Protein AF-A0A6L3F1D9-F1 (afdb_monomer)

Radius of gyration: 17.17 Å; Cα contacts (8 Å, |Δi|>4): 74; chains: 1; bounding box: 43×45×40 Å

Structure (mmCIF, N/CA/C/O backbone):
data_AF-A0A6L3F1D9-F1
#
_entry.id   AF-A0A6L3F1D9-F1
#
loop_
_atom_site.group_PDB
_atom_site.id
_atom_site.type_symbol
_atom_site.label_atom_id
_atom_site.label_alt_id
_atom_site.label_comp_id
_atom_site.label_asym_id
_atom_site.label_entity_id
_atom_site.label_seq_id
_atom_site.pdbx_PDB_ins_code
_atom_site.Cartn_x
_atom_site.Cartn_y
_atom_site.Cartn_z
_atom_site.occupancy
_atom_site.B_iso_or_equiv
_atom_site.auth_seq_id
_atom_site.auth_comp_id
_atom_site.auth_asym_id
_atom_site.auth_atom_id
_atom_site.pdbx_PDB_model_num
ATOM 1 N N . MET A 1 1 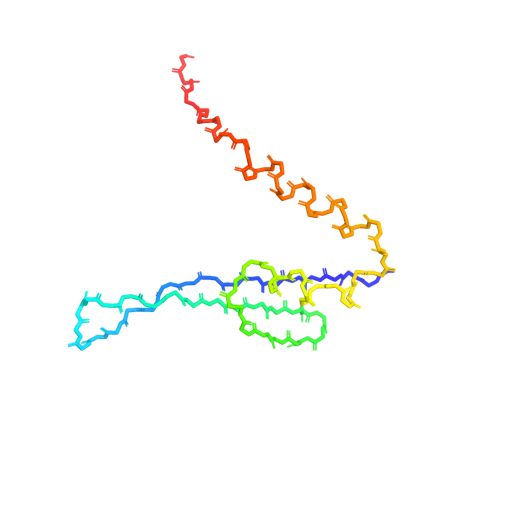? -7.162 5.629 21.602 1.00 56.59 1 MET A N 1
ATOM 2 C CA . MET A 1 1 ? -7.147 5.197 20.189 1.00 56.59 1 MET A CA 1
ATOM 3 C C . MET A 1 1 ? -5.708 4.924 19.816 1.00 56.59 1 MET A C 1
ATOM 5 O O . MET A 1 1 ? -4.857 5.719 20.190 1.00 56.59 1 MET A O 1
ATOM 9 N N . THR A 1 2 ? -5.434 3.799 19.165 1.00 75.12 2 THR A N 1
ATOM 10 C CA . THR A 1 2 ? -4.085 3.476 18.691 1.00 75.12 2 THR A CA 1
ATOM 11 C C . THR A 1 2 ? -3.964 4.005 17.271 1.00 75.12 2 THR A C 1
ATOM 13 O O . THR A 1 2 ? -4.746 3.622 16.409 1.00 75.12 2 THR A O 1
ATOM 16 N N . GLU A 1 3 ? -3.039 4.928 17.034 1.00 85.62 3 GLU A N 1
ATOM 17 C CA . GLU A 1 3 ? -2.813 5.478 15.699 1.00 85.62 3 GLU A CA 1
ATOM 18 C C . GLU A 1 3 ? -2.203 4.414 14.778 1.00 85.62 3 GLU A C 1
ATOM 20 O O . GLU A 1 3 ? -1.226 3.747 15.130 1.00 85.62 3 GLU A O 1
ATOM 25 N N . HIS A 1 4 ? -2.764 4.270 13.577 1.00 89.62 4 HIS A N 1
ATOM 26 C CA . HIS A 1 4 ? -2.236 3.392 12.538 1.00 89.62 4 HIS A CA 1
ATOM 27 C C . HIS A 1 4 ? -1.385 4.204 11.564 1.00 89.62 4 HIS A C 1
ATOM 29 O O . HIS A 1 4 ? -1.897 4.933 10.718 1.00 89.62 4 HIS A O 1
ATOM 35 N N . ILE A 1 5 ? -0.063 4.086 11.703 1.00 92.00 5 ILE A N 1
ATOM 36 C CA . ILE A 1 5 ? 0.907 4.812 10.877 1.00 92.00 5 ILE A CA 1
ATOM 37 C C . ILE A 1 5 ? 1.505 3.863 9.843 1.00 92.00 5 ILE A C 1
ATOM 39 O O . ILE A 1 5 ? 1.975 2.770 10.178 1.00 92.00 5 ILE A O 1
ATOM 43 N N . PHE A 1 6 ? 1.541 4.315 8.591 1.00 94.25 6 PHE A N 1
ATOM 44 C CA . PHE A 1 6 ? 2.109 3.577 7.469 1.00 94.25 6 PHE A CA 1
ATOM 45 C C . PHE A 1 6 ? 3.236 4.368 6.814 1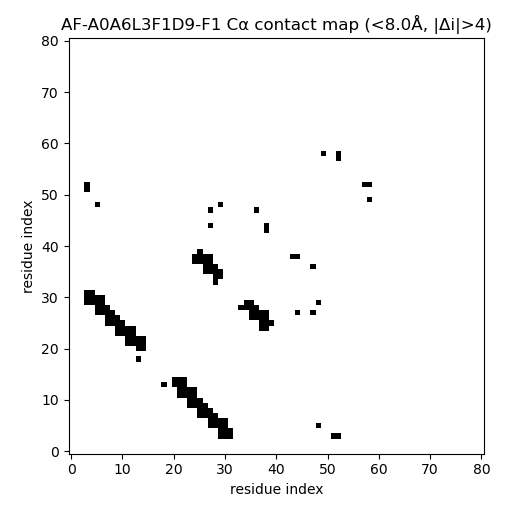.00 94.25 6 PHE A C 1
ATOM 47 O O . PHE A 1 6 ? 3.116 5.570 6.594 1.00 94.25 6 PHE A O 1
ATOM 54 N N . ILE A 1 7 ? 4.324 3.682 6.473 1.00 95.12 7 ILE A N 1
ATOM 55 C CA . ILE A 1 7 ? 5.430 4.247 5.697 1.00 95.12 7 ILE A CA 1
ATOM 56 C C . ILE A 1 7 ? 5.489 3.508 4.370 1.00 95.12 7 ILE A C 1
ATOM 58 O O . ILE A 1 7 ? 5.697 2.295 4.343 1.00 95.12 7 ILE A O 1
ATOM 62 N N . ILE A 1 8 ? 5.347 4.253 3.279 1.00 95.44 8 ILE A N 1
ATOM 63 C CA . ILE A 1 8 ? 5.511 3.751 1.917 1.00 95.44 8 ILE A CA 1
ATOM 64 C C . ILE A 1 8 ? 6.838 4.282 1.390 1.00 95.44 8 ILE A C 1
ATOM 66 O O . ILE A 1 8 ? 7.102 5.482 1.454 1.00 95.44 8 ILE A O 1
ATOM 70 N N . ARG A 1 9 ? 7.687 3.394 0.875 1.00 95.31 9 ARG A N 1
ATOM 71 C CA . ARG A 1 9 ? 8.918 3.776 0.174 1.00 95.31 9 ARG A CA 1
ATOM 72 C C . ARG A 1 9 ? 8.828 3.267 -1.248 1.00 95.31 9 ARG A C 1
ATOM 74 O O . ARG A 1 9 ? 8.522 2.096 -1.452 1.00 95.31 9 ARG A O 1
ATOM 81 N N . ILE A 1 10 ? 9.114 4.142 -2.201 1.00 93.06 10 ILE A N 1
ATOM 82 C CA . ILE A 1 10 ? 9.156 3.842 -3.631 1.00 93.06 10 ILE A CA 1
ATOM 83 C C . ILE A 1 10 ? 10.502 4.349 -4.137 1.00 93.06 10 ILE A C 1
ATOM 85 O O . ILE A 1 10 ? 10.869 5.490 -3.863 1.00 93.06 10 ILE A O 1
ATOM 89 N N . TRP A 1 11 ? 11.258 3.505 -4.829 1.00 93.06 11 TRP A N 1
ATOM 90 C CA . TRP A 1 11 ? 12.570 3.866 -5.358 1.00 93.06 11 TRP A CA 1
ATOM 91 C C . TRP A 1 11 ? 12.844 3.142 -6.672 1.00 93.06 11 TRP A C 1
ATOM 93 O O . TRP A 1 11 ? 12.220 2.130 -6.988 1.00 93.06 11 TRP A O 1
ATOM 103 N N . ARG A 1 12 ? 13.781 3.674 -7.458 1.00 89.88 12 ARG A N 1
ATOM 104 C CA . ARG A 1 12 ? 14.326 2.979 -8.624 1.00 89.88 12 ARG A CA 1
ATOM 105 C C . ARG A 1 12 ? 15.679 2.396 -8.262 1.00 89.88 12 ARG A C 1
ATOM 107 O O . ARG A 1 12 ? 16.536 3.091 -7.730 1.00 89.88 12 ARG A O 1
ATOM 114 N N . GLU A 1 13 ? 15.840 1.116 -8.545 1.00 88.94 13 GLU A N 1
ATOM 115 C CA . GLU A 1 13 ? 17.096 0.398 -8.396 1.00 88.94 13 GLU A CA 1
ATOM 116 C C . GLU A 1 13 ? 17.766 0.319 -9.773 1.00 88.94 13 GLU A C 1
ATOM 118 O O . GLU A 1 13 ? 17.167 -0.167 -10.739 1.00 88.94 13 GLU A O 1
ATOM 123 N N . HIS A 1 14 ? 18.986 0.846 -9.871 1.00 81.25 14 HIS A N 1
ATOM 124 C CA . HIS A 1 14 ? 19.823 0.717 -11.060 1.00 81.25 14 HIS A CA 1
ATOM 125 C C . HIS A 1 14 ? 20.641 -0.571 -10.931 1.00 81.25 14 HIS A C 1
ATOM 127 O O . HIS A 1 14 ? 21.268 -0.797 -9.899 1.00 81.25 14 HIS A O 1
ATOM 133 N N . ARG A 1 15 ? 20.607 -1.439 -11.948 1.00 74.62 15 ARG A N 1
ATOM 134 C CA . ARG A 1 15 ? 21.494 -2.607 -12.008 1.00 74.62 15 ARG A CA 1
ATOM 135 C C . ARG A 1 15 ? 22.768 -2.222 -12.755 1.00 74.62 15 ARG A C 1
ATOM 137 O O . ARG A 1 15 ? 22.701 -1.884 -13.930 1.00 74.62 15 ARG A O 1
ATOM 144 N N . ASP A 1 16 ? 23.906 -2.325 -12.078 1.00 67.12 16 ASP A N 1
ATOM 145 C CA . ASP A 1 16 ? 25.229 -1.867 -12.541 1.00 67.12 16 ASP A CA 1
ATOM 146 C C . ASP A 1 16 ? 25.855 -2.671 -13.699 1.00 67.12 16 ASP A C 1
ATOM 148 O O . ASP A 1 16 ? 27.027 -2.478 -14.007 1.00 67.12 16 ASP A O 1
ATOM 152 N N . LEU A 1 17 ? 25.121 -3.571 -14.362 1.00 62.88 17 LEU A N 1
ATOM 153 C CA . LEU A 1 17 ? 25.711 -4.436 -15.395 1.00 62.88 17 LEU A CA 1
ATOM 154 C C . LEU A 1 17 ? 25.249 -4.157 -16.820 1.00 62.88 17 LEU A C 1
ATOM 156 O O . LEU A 1 17 ? 26.007 -4.437 -17.732 1.00 62.88 17 LEU A O 1
ATOM 160 N N . ASP A 1 18 ? 24.094 -3.527 -17.017 1.00 59.41 18 ASP A N 1
ATOM 161 C CA . ASP A 1 18 ? 23.651 -3.041 -18.322 1.00 59.41 18 ASP A CA 1
ATOM 162 C C . ASP A 1 18 ? 22.637 -1.926 -18.056 1.00 59.41 18 ASP A C 1
ATOM 164 O O . ASP A 1 18 ? 21.536 -2.179 -17.564 1.00 59.41 18 ASP A O 1
ATOM 168 N N . TYR A 1 19 ? 23.014 -0.677 -18.340 1.00 55.81 19 TYR A N 1
ATOM 169 C CA . TYR A 1 19 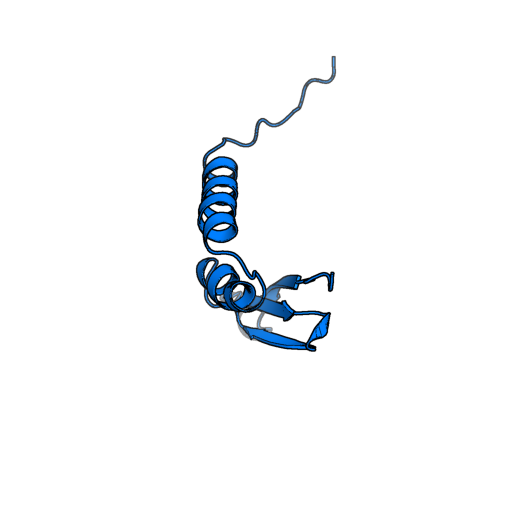? 22.283 0.573 -18.052 1.00 55.81 19 TYR A CA 1
ATOM 170 C C . TYR A 1 19 ? 20.868 0.688 -18.668 1.00 55.81 19 TYR A C 1
ATOM 172 O O . TYR A 1 19 ? 20.288 1.771 -18.722 1.00 55.81 19 TYR A O 1
ATOM 180 N N . THR A 1 20 ? 20.286 -0.403 -19.152 1.00 61.44 20 THR A N 1
ATOM 181 C CA . THR A 1 20 ? 19.041 -0.431 -19.918 1.00 61.44 20 THR A CA 1
ATOM 182 C C . THR A 1 20 ? 17.803 -0.758 -19.085 1.00 61.44 20 THR A C 1
ATOM 184 O O . THR A 1 20 ? 16.697 -0.495 -19.554 1.00 61.44 20 THR A O 1
ATOM 187 N N . GLN A 1 21 ? 17.929 -1.272 -17.853 1.00 65.12 21 GLN A N 1
ATOM 188 C CA . GLN A 1 21 ? 16.757 -1.637 -17.041 1.00 65.12 21 GLN A CA 1
ATOM 189 C C . GLN A 1 21 ? 16.827 -1.107 -15.603 1.00 65.12 21 GLN A C 1
ATOM 191 O O . GLN A 1 21 ? 17.407 -1.722 -14.710 1.00 65.12 21 GLN A O 1
ATOM 196 N N . SER A 1 22 ? 16.170 0.033 -15.357 1.00 79.19 22 SER A N 1
ATOM 197 C CA . SER A 1 22 ? 15.833 0.469 -13.996 1.00 79.19 22 SER A CA 1
ATOM 198 C C . SER A 1 22 ? 14.616 -0.306 -13.494 1.00 79.19 22 SER A C 1
ATOM 200 O O . SER A 1 22 ? 13.583 -0.311 -14.168 1.00 79.19 22 SER A O 1
ATOM 202 N N . ILE A 1 23 ? 14.700 -0.905 -12.307 1.00 86.69 23 ILE A N 1
ATOM 203 C CA . ILE A 1 23 ? 13.574 -1.624 -11.698 1.00 86.69 23 ILE A CA 1
ATOM 204 C C . ILE A 1 23 ? 12.902 -0.708 -10.677 1.00 86.69 23 ILE A C 1
ATOM 206 O O . ILE A 1 23 ? 13.557 -0.192 -9.770 1.00 86.69 23 ILE A O 1
ATOM 210 N N . LEU A 1 24 ? 11.589 -0.507 -10.813 1.00 87.19 24 LEU A N 1
ATOM 211 C CA . LEU A 1 24 ? 10.792 0.157 -9.786 1.00 87.19 24 LEU A CA 1
ATOM 212 C C . LEU A 1 24 ? 10.598 -0.802 -8.606 1.00 87.19 24 LEU A C 1
ATOM 214 O O . LEU A 1 24 ? 10.195 -1.952 -8.781 1.00 87.19 24 LEU A O 1
ATOM 218 N N . ARG A 1 25 ? 10.902 -0.327 -7.403 1.00 91.81 25 ARG A N 1
ATOM 219 C CA . ARG A 1 25 ? 10.745 -1.057 -6.149 1.00 91.81 25 ARG A CA 1
ATOM 220 C C . ARG A 1 25 ? 9.846 -0.271 -5.217 1.00 91.81 25 ARG A C 1
ATOM 222 O O . ARG A 1 25 ? 9.916 0.957 -5.159 1.00 91.81 25 ARG A O 1
ATOM 229 N N . SER A 1 26 ? 9.042 -0.993 -4.452 1.00 95.00 26 SER A N 1
ATOM 230 C CA . SER A 1 26 ? 8.145 -0.386 -3.483 1.00 95.00 26 SER A CA 1
ATOM 231 C C . SER A 1 26 ? 7.867 -1.310 -2.308 1.00 95.00 26 SER A C 1
ATOM 233 O O . SER A 1 26 ? 7.748 -2.525 -2.461 1.00 95.00 26 SER A O 1
ATOM 235 N N . VAL A 1 27 ? 7.777 -0.721 -1.118 1.00 96.62 27 VAL A N 1
ATOM 236 C CA . VAL A 1 27 ? 7.470 -1.418 0.134 1.00 96.62 27 VAL A CA 1
ATOM 237 C C . VAL A 1 27 ? 6.551 -0.553 0.987 1.00 96.62 27 VAL A C 1
ATOM 239 O O . VAL A 1 27 ? 6.692 0.671 1.019 1.00 96.62 27 VAL A O 1
ATOM 242 N N . ILE A 1 28 ? 5.649 -1.201 1.712 1.00 97.44 28 ILE A N 1
ATOM 243 C CA . ILE A 1 28 ? 4.827 -0.597 2.755 1.00 97.44 28 ILE A CA 1
ATOM 244 C C . ILE A 1 28 ? 5.154 -1.230 4.107 1.00 97.44 28 ILE A C 1
ATOM 246 O O . ILE A 1 28 ? 5.419 -2.430 4.203 1.00 97.44 28 ILE A O 1
ATOM 250 N N . GLN A 1 29 ? 5.150 -0.415 5.158 1.00 97.88 29 GLN A N 1
ATOM 251 C CA . GLN A 1 29 ? 5.342 -0.839 6.539 1.00 97.88 29 GLN A CA 1
ATOM 252 C C . GLN A 1 29 ? 4.235 -0.260 7.419 1.00 97.88 29 GLN A C 1
ATOM 254 O O . GLN A 1 29 ? 4.042 0.952 7.422 1.00 97.88 29 GLN A O 1
ATOM 259 N N . HIS A 1 30 ? 3.584 -1.098 8.227 1.00 95.88 30 HIS A N 1
ATOM 260 C CA . HIS A 1 30 ? 2.744 -0.643 9.336 1.00 95.88 30 HIS A CA 1
ATOM 261 C C . HIS A 1 30 ? 3.621 -0.477 10.580 1.00 95.88 30 HIS A C 1
ATOM 263 O O . HIS A 1 30 ? 4.150 -1.459 11.108 1.00 95.88 30 HIS A O 1
ATOM 269 N N . VAL A 1 31 ? 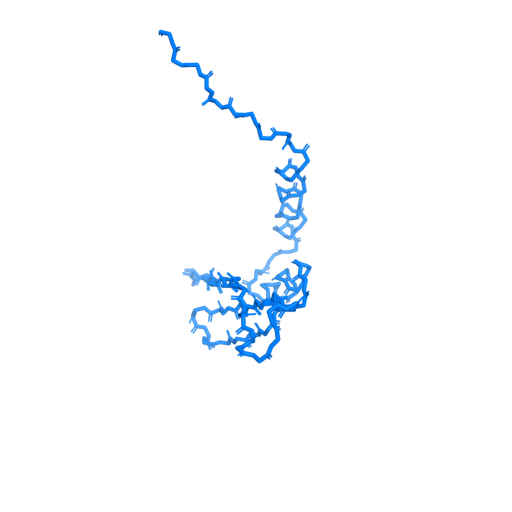3.800 0.766 11.030 1.00 95.06 31 VAL A N 1
ATOM 270 C CA . VAL A 1 31 ? 4.769 1.133 12.072 1.00 95.06 31 VAL A CA 1
ATOM 271 C C . VAL A 1 31 ? 4.460 0.455 13.412 1.00 95.06 31 VAL A C 1
ATOM 273 O O . VAL A 1 31 ? 5.357 -0.230 13.903 1.00 95.06 31 VAL A O 1
ATOM 276 N N . PRO A 1 32 ? 3.230 0.521 13.966 1.00 94.12 32 PRO A N 1
ATOM 277 C CA . PRO A 1 32 ? 2.914 -0.130 15.239 1.00 94.12 32 PRO A CA 1
ATOM 278 C C . PRO A 1 32 ? 3.159 -1.644 15.259 1.00 94.12 32 PRO A C 1
ATOM 280 O O . PRO A 1 32 ? 3.682 -2.168 16.234 1.00 94.12 32 PRO A O 1
ATOM 283 N N . SER A 1 33 ? 2.792 -2.362 14.190 1.00 93.44 33 SER A N 1
ATOM 284 C CA . SER A 1 33 ? 2.945 -3.831 14.155 1.00 93.44 33 SER A CA 1
ATOM 285 C C . SER A 1 33 ? 4.312 -4.314 13.668 1.00 93.44 33 SER A C 1
ATOM 287 O O . SER A 1 33 ? 4.598 -5.504 13.732 1.00 93.44 33 SER A O 1
ATOM 289 N N . GLY A 1 34 ? 5.110 -3.435 13.056 1.00 95.38 34 GLY A N 1
ATOM 290 C CA . GLY A 1 34 ? 6.335 -3.808 12.347 1.00 95.38 34 GLY A CA 1
ATOM 291 C C . GLY A 1 34 ? 6.133 -4.601 11.045 1.00 95.38 34 GLY A C 1
ATOM 292 O O . GLY A 1 34 ? 7.119 -4.843 10.346 1.00 95.38 34 GLY A O 1
ATOM 293 N N . LYS A 1 35 ? 4.898 -4.985 10.680 1.00 96.38 35 LYS A N 1
ATOM 294 C CA . LYS A 1 35 ? 4.592 -5.731 9.449 1.00 96.38 35 LYS A CA 1
ATOM 295 C C . LYS A 1 35 ? 5.032 -4.944 8.214 1.00 96.38 35 LYS A C 1
ATOM 297 O O . LYS A 1 35 ? 4.817 -3.734 8.132 1.00 96.38 35 LYS A O 1
ATOM 302 N N . LYS A 1 36 ? 5.623 -5.647 7.244 1.00 96.69 36 LYS A N 1
ATOM 303 C CA . LYS A 1 36 ? 6.096 -5.100 5.967 1.00 96.69 36 LYS A CA 1
ATOM 304 C C . LYS A 1 36 ? 5.603 -5.955 4.809 1.00 96.69 36 LYS A C 1
ATOM 306 O O . LYS A 1 36 ? 5.500 -7.169 4.960 1.00 96.69 36 LYS A O 1
ATOM 311 N N . SER A 1 37 ? 5.348 -5.330 3.667 1.00 96.31 37 SER A N 1
ATOM 312 C CA . SER A 1 37 ? 5.072 -6.024 2.408 1.00 96.31 37 SER A CA 1
ATOM 313 C C . SER A 1 37 ? 5.672 -5.263 1.237 1.00 96.31 37 SER A C 1
ATOM 315 O O . SER A 1 37 ? 5.704 -4.032 1.248 1.00 96.31 37 SER A O 1
ATOM 317 N N . LEU A 1 38 ? 6.126 -5.991 0.218 1.00 95.38 38 LEU A N 1
ATOM 318 C CA . LEU A 1 38 ? 6.382 -5.387 -1.085 1.00 95.38 38 LEU A CA 1
ATOM 319 C C . LEU A 1 38 ? 5.049 -4.941 -1.695 1.00 95.38 38 LEU A C 1
ATOM 321 O O . LEU A 1 38 ? 4.022 -5.581 -1.473 1.00 95.38 38 LEU A O 1
ATOM 325 N N . LEU A 1 39 ? 5.086 -3.840 -2.436 1.00 92.94 39 LEU A N 1
ATOM 326 C CA . LEU A 1 39 ? 3.950 -3.353 -3.213 1.00 92.94 39 LEU A CA 1
ATOM 327 C C . LEU A 1 39 ? 4.202 -3.674 -4.686 1.00 92.94 39 LEU A C 1
ATOM 329 O O . LEU A 1 39 ? 5.235 -3.254 -5.214 1.00 92.94 39 LEU A O 1
ATOM 333 N N . SER A 1 40 ? 3.285 -4.398 -5.328 1.00 85.69 40 SER A N 1
ATOM 334 C CA . SER A 1 40 ? 3.277 -4.620 -6.783 1.00 85.69 40 SER A CA 1
ATOM 335 C C . SER A 1 40 ? 2.637 -3.458 -7.542 1.00 85.69 40 SER A C 1
ATOM 337 O O . SER A 1 40 ? 3.038 -3.164 -8.666 1.00 85.69 40 SER A O 1
ATOM 339 N N . ASP A 1 41 ? 1.678 -2.782 -6.915 1.00 84.50 41 ASP A N 1
ATOM 340 C CA . ASP A 1 41 ? 0.877 -1.700 -7.483 1.00 84.50 41 ASP A CA 1
ATOM 341 C C . ASP A 1 41 ? 0.311 -0.803 -6.363 1.00 84.50 41 ASP A C 1
ATOM 343 O O . ASP A 1 41 ? 0.579 -0.998 -5.173 1.00 84.50 41 ASP A O 1
ATOM 347 N N . PHE A 1 42 ? -0.447 0.226 -6.748 1.00 80.62 42 PHE A N 1
ATOM 348 C CA . PHE A 1 42 ? -1.085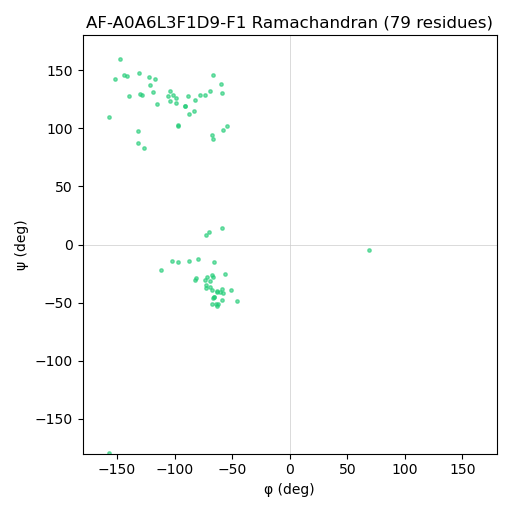 1.134 -5.795 1.00 80.62 42 PHE A CA 1
ATOM 349 C C . PHE A 1 42 ? -2.255 0.493 -5.040 1.00 80.62 42 PHE A C 1
ATOM 351 O O . PHE A 1 42 ? -2.511 0.884 -3.902 1.00 80.62 42 PHE A O 1
ATOM 358 N N . ASP A 1 43 ? -2.946 -0.487 -5.623 1.00 84.81 43 ASP A N 1
ATOM 359 C CA . ASP A 1 43 ? -4.088 -1.139 -4.972 1.00 84.81 43 ASP A CA 1
ATOM 360 C C . ASP A 1 43 ? -3.626 -1.999 -3.783 1.00 84.81 43 ASP A C 1
ATOM 362 O O . ASP A 1 43 ? -4.269 -2.015 -2.732 1.00 84.81 43 ASP A O 1
ATOM 366 N N . SER A 1 44 ? -2.414 -2.550 -3.874 1.00 87.81 44 SER A N 1
ATOM 367 C CA . SER A 1 44 ? -1.712 -3.253 -2.793 1.00 87.81 44 SER A CA 1
ATOM 368 C C . SER A 1 44 ? -1.541 -2.405 -1.519 1.00 87.81 44 SER A C 1
ATOM 370 O O . SER A 1 44 ? -1.404 -2.948 -0.421 1.00 87.81 44 SER A O 1
ATOM 372 N N . ILE A 1 45 ? -1.533 -1.066 -1.629 1.00 88.50 45 ILE A N 1
ATOM 373 C CA . ILE A 1 45 ? -1.486 -0.169 -0.460 1.00 88.50 45 ILE A CA 1
ATOM 374 C C . ILE A 1 45 ? -2.778 -0.297 0.336 1.00 88.50 45 ILE A C 1
ATOM 376 O O . ILE A 1 45 ? -2.722 -0.418 1.557 1.00 88.50 45 ILE A O 1
ATOM 380 N N . LEU A 1 46 ? -3.923 -0.272 -0.353 1.00 85.75 46 LEU A N 1
ATOM 381 C CA . LEU A 1 46 ? -5.230 -0.391 0.282 1.00 85.75 46 LEU A CA 1
ATOM 382 C C . LEU A 1 46 ? -5.339 -1.755 0.945 1.00 85.75 46 LEU A C 1
ATOM 384 O O . LEU A 1 46 ? -5.549 -1.818 2.148 1.00 85.75 46 LEU A O 1
ATOM 388 N N . GLU A 1 47 ? -5.083 -2.834 0.206 1.00 88.06 47 GLU A N 1
ATOM 389 C CA . GLU A 1 47 ? -5.125 -4.198 0.749 1.00 88.06 47 GLU A CA 1
ATOM 390 C C . GLU A 1 47 ? -4.297 -4.357 2.029 1.00 88.06 47 GLU A C 1
ATOM 392 O O . GLU A 1 47 ? -4.717 -5.020 2.980 1.00 88.06 47 GLU A O 1
ATOM 397 N N . PHE A 1 48 ? -3.133 -3.705 2.082 1.00 91.50 48 PHE A N 1
ATOM 398 C CA . PHE A 1 48 ? -2.272 -3.730 3.253 1.00 91.50 48 PHE A CA 1
ATOM 399 C C . PHE A 1 48 ? -2.810 -2.901 4.429 1.00 91.50 48 PHE A C 1
ATOM 401 O O . PHE A 1 48 ? -2.629 -3.301 5.582 1.00 91.50 48 PHE A O 1
ATOM 408 N N . THR A 1 49 ? -3.428 -1.744 4.176 1.00 88.69 49 THR A N 1
ATOM 409 C CA . THR A 1 49 ? -3.939 -0.854 5.231 1.00 88.69 49 THR A CA 1
ATOM 410 C C . THR A 1 49 ? -5.304 -1.291 5.763 1.00 88.69 49 THR A C 1
ATOM 412 O O . THR A 1 49 ? -5.563 -1.080 6.946 1.00 88.69 49 THR A O 1
ATOM 415 N N . LEU A 1 50 ? -6.133 -1.951 4.942 1.00 85.25 50 LEU A N 1
ATOM 416 C CA . LEU A 1 50 ? -7.512 -2.359 5.254 1.00 85.25 50 LEU A CA 1
ATOM 417 C C . LEU A 1 50 ? -7.677 -3.015 6.640 1.00 85.25 50 LEU A C 1
ATOM 419 O O . LEU A 1 50 ? -8.547 -2.582 7.387 1.00 85.25 50 LEU A O 1
ATOM 423 N N . PRO A 1 51 ? -6.861 -4.004 7.062 1.00 88.12 51 PRO A N 1
ATOM 424 C CA . PRO A 1 51 ? -7.081 -4.686 8.344 1.00 88.12 51 PRO A CA 1
ATOM 425 C C . PRO A 1 51 ? -6.902 -3.791 9.579 1.00 88.12 51 PRO A C 1
ATOM 427 O O . PRO A 1 51 ? -7.255 -4.186 10.688 1.00 88.12 51 PRO A O 1
ATOM 430 N N . TYR A 1 52 ? -6.289 -2.622 9.402 1.00 86.81 52 TYR A N 1
ATOM 431 C CA . TYR A 1 52 ? -5.980 -1.663 10.458 1.00 86.81 52 TYR A CA 1
ATOM 432 C C . TYR A 1 52 ? -6.954 -0.481 10.479 1.00 86.81 52 TYR A C 1
ATOM 434 O O . TYR A 1 52 ? -6.981 0.280 11.440 1.00 86.81 52 TYR A O 1
ATOM 442 N N . LEU A 1 53 ? -7.741 -0.308 9.422 1.00 78.75 53 LEU A N 1
ATOM 443 C CA . LEU A 1 53 ? -8.760 0.723 9.326 1.00 78.75 53 LEU A CA 1
ATOM 444 C C . LEU A 1 53 ? -10.079 0.048 9.705 1.00 78.75 53 LEU A C 1
ATOM 446 O O . LEU A 1 53 ? -10.626 -0.756 8.960 1.00 78.75 53 LEU A O 1
ATOM 450 N N . GLN A 1 54 ? -10.530 0.277 10.936 1.00 70.12 54 GLN A N 1
ATOM 451 C CA . GLN A 1 54 ? -11.618 -0.491 11.552 1.00 70.12 54 GLN A CA 1
ATOM 452 C C . GLN A 1 54 ? -13.021 -0.191 10.987 1.00 70.12 54 GLN A C 1
ATOM 454 O O . GLN A 1 54 ? -13.993 -0.699 11.539 1.00 70.12 54 GLN A O 1
ATOM 459 N N . ASP A 1 55 ? -13.146 0.585 9.903 1.00 66.38 55 ASP A N 1
ATOM 460 C CA . ASP A 1 55 ? -14.438 1.027 9.375 1.00 66.38 55 ASP A CA 1
ATOM 461 C C . ASP A 1 55 ? -14.501 0.992 7.839 1.00 66.38 55 ASP A C 1
ATOM 463 O O . ASP A 1 55 ? -13.653 1.552 7.139 1.00 66.38 55 ASP A O 1
ATOM 467 N N . SER A 1 56 ? -15.530 0.338 7.293 1.00 61.34 56 SER A N 1
ATOM 468 C CA . SER A 1 56 ? -15.688 0.142 5.843 1.00 61.34 56 SER A CA 1
ATOM 469 C C . SER A 1 56 ? -15.966 1.440 5.080 1.00 61.34 56 SER A C 1
ATOM 471 O O . SER A 1 56 ? -15.632 1.543 3.897 1.00 61.34 56 SER A O 1
ATOM 473 N N . ASP A 1 57 ? -16.545 2.440 5.748 1.00 69.75 57 ASP A N 1
ATOM 474 C CA . ASP A 1 57 ? -16.881 3.733 5.142 1.00 69.75 57 ASP A CA 1
ATOM 475 C C . ASP A 1 57 ? -15.640 4.602 4.895 1.00 69.75 57 ASP A C 1
ATOM 477 O O . ASP A 1 57 ? -15.567 5.337 3.899 1.00 69.75 57 ASP A O 1
ATOM 481 N N . ASP A 1 58 ? -14.613 4.458 5.735 1.00 68.75 58 ASP A N 1
ATOM 482 C CA . ASP A 1 58 ? -13.343 5.157 5.558 1.00 68.75 58 ASP A CA 1
ATOM 483 C C . ASP A 1 58 ? -12.609 4.677 4.303 1.00 68.75 58 ASP A C 1
ATOM 485 O O . ASP A 1 58 ? -11.924 5.466 3.651 1.00 68.75 58 ASP A O 1
ATOM 489 N N . HIS A 1 59 ? -12.820 3.427 3.879 1.00 67.88 59 HIS A N 1
ATOM 490 C CA . HIS A 1 59 ? -12.217 2.879 2.661 1.00 67.88 59 HIS A CA 1
ATOM 491 C C . HIS A 1 59 ? -12.768 3.539 1.399 1.00 67.88 59 HIS A C 1
ATOM 493 O O . HIS A 1 59 ? -12.003 4.018 0.557 1.00 67.88 59 HIS A O 1
ATOM 499 N N . ALA A 1 60 ? -14.097 3.601 1.274 1.00 71.56 60 ALA A N 1
ATOM 500 C CA . ALA A 1 60 ? -14.754 4.227 0.130 1.00 71.56 60 ALA A CA 1
ATOM 501 C C . ALA A 1 60 ? -14.419 5.723 0.063 1.00 71.56 60 ALA A C 1
ATOM 503 O O . ALA A 1 60 ? -14.136 6.268 -1.009 1.00 71.56 60 ALA A O 1
ATOM 504 N N . ARG A 1 61 ? -14.380 6.384 1.226 1.00 75.38 61 ARG A N 1
ATOM 505 C CA . ARG A 1 61 ? -13.999 7.791 1.338 1.00 75.38 61 ARG A CA 1
ATOM 506 C C . ARG A 1 61 ? -12.538 8.020 0.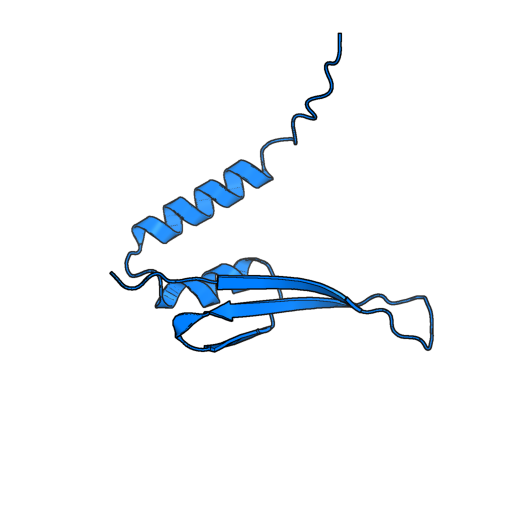957 1.00 75.38 61 ARG A C 1
ATOM 508 O O . ARG A 1 61 ? -12.258 8.952 0.202 1.00 75.38 61 ARG A O 1
ATOM 515 N N . PHE A 1 62 ? -11.622 7.181 1.435 1.00 73.50 62 PHE A N 1
ATOM 516 C CA . PHE A 1 62 ? -10.196 7.285 1.139 1.00 73.50 62 PHE A CA 1
ATOM 517 C C . PHE A 1 62 ? -9.906 7.028 -0.343 1.00 73.50 62 PHE A C 1
ATOM 519 O O . PHE A 1 62 ? -9.223 7.837 -0.975 1.00 73.50 62 PHE A O 1
ATOM 526 N N . ARG A 1 63 ? -10.503 5.986 -0.941 1.00 74.31 63 ARG A N 1
ATOM 527 C CA . ARG A 1 63 ? -10.367 5.718 -2.380 1.00 74.31 63 ARG A CA 1
ATOM 528 C C . ARG A 1 63 ? -10.870 6.890 -3.218 1.00 74.31 63 ARG A C 1
ATOM 530 O O . ARG A 1 63 ? -10.140 7.386 -4.070 1.00 74.31 63 ARG A O 1
ATOM 537 N N . LYS A 1 64 ? -12.057 7.416 -2.896 1.00 79.81 64 LYS A N 1
ATOM 538 C CA . LYS A 1 64 ? -12.624 8.589 -3.575 1.00 79.81 64 LYS A CA 1
ATOM 539 C C . LYS A 1 64 ? -11.714 9.818 -3.477 1.00 79.81 64 LYS A C 1
ATOM 541 O O . LYS A 1 64 ? -11.601 10.566 -4.442 1.00 79.81 64 LYS A O 1
ATOM 546 N N . GLN A 1 65 ? -11.055 10.043 -2.337 1.00 77.69 65 GLN A N 1
ATOM 547 C CA . GLN A 1 65 ? -10.109 11.154 -2.182 1.00 77.69 65 GLN A CA 1
ATOM 548 C C . GLN A 1 65 ? -8.848 10.990 -3.036 1.00 77.69 65 GLN A C 1
ATOM 550 O O . GLN A 1 65 ? -8.371 11.981 -3.593 1.00 77.69 65 GLN A O 1
ATOM 555 N N . ILE A 1 66 ? -8.313 9.770 -3.143 1.00 75.88 66 ILE A N 1
ATOM 556 C CA . ILE A 1 66 ? -7.173 9.479 -4.020 1.00 75.88 66 ILE A CA 1
ATOM 557 C C . ILE A 1 66 ? -7.569 9.697 -5.482 1.00 75.88 66 ILE A C 1
ATOM 559 O O . ILE A 1 66 ? -6.909 10.471 -6.173 1.00 75.88 66 ILE A O 1
ATOM 563 N N . ASP A 1 67 ? -8.679 9.106 -5.923 1.00 78.50 67 ASP A N 1
ATOM 564 C CA . ASP A 1 67 ? -9.136 9.195 -7.313 1.00 78.50 67 ASP A CA 1
ATOM 565 C C . ASP A 1 67 ? -9.416 10.650 -7.725 1.00 78.50 67 ASP A C 1
ATOM 567 O O . ASP A 1 67 ? -9.012 11.085 -8.806 1.00 78.50 67 ASP A O 1
ATOM 571 N N . LEU A 1 68 ? -10.027 11.448 -6.837 1.00 78.44 68 LEU A N 1
ATOM 572 C CA . LEU A 1 68 ? -10.249 12.880 -7.062 1.00 78.44 68 LEU A CA 1
ATOM 573 C C . LEU A 1 68 ? -8.941 13.667 -7.196 1.00 78.44 68 LEU A C 1
ATOM 575 O O . LEU A 1 68 ? -8.854 14.547 -8.048 1.00 78.44 68 LEU A O 1
ATOM 579 N N . ARG A 1 69 ? -7.925 13.373 -6.377 1.00 73.31 69 ARG A N 1
ATOM 580 C CA . ARG A 1 69 ? -6.629 14.070 -6.435 1.00 73.31 69 ARG A CA 1
ATOM 581 C C . ARG A 1 69 ? -5.801 13.681 -7.652 1.00 73.31 69 ARG A C 1
ATOM 583 O O . ARG A 1 69 ? -5.103 14.534 -8.185 1.00 73.31 69 ARG A O 1
ATOM 590 N N . ILE A 1 70 ? -5.882 12.427 -8.091 1.00 73.81 70 ILE A N 1
ATOM 591 C CA . ILE A 1 70 ? -5.222 11.961 -9.319 1.00 73.81 70 ILE A CA 1
ATOM 592 C C . ILE A 1 70 ? -5.896 12.573 -10.554 1.00 73.81 70 ILE A C 1
ATOM 594 O O . ILE A 1 70 ? -5.217 12.928 -11.513 1.00 73.81 70 ILE A O 1
ATOM 598 N N . SER A 1 71 ? -7.222 12.730 -10.519 1.00 69.62 71 SER A N 1
ATOM 599 C CA . SER A 1 71 ? -8.006 13.259 -11.643 1.00 69.62 71 SER A CA 1
ATOM 600 C C . SER A 1 71 ? -7.958 14.785 -11.774 1.00 69.62 71 SER A C 1
ATOM 602 O O . SER A 1 71 ? -8.389 15.324 -12.793 1.00 69.62 71 SER A O 1
ATOM 604 N N . GLN A 1 72 ? -7.463 15.504 -10.764 1.00 66.25 72 GLN A N 1
ATOM 605 C CA . GLN A 1 72 ? -7.276 16.949 -10.855 1.00 66.25 72 GLN 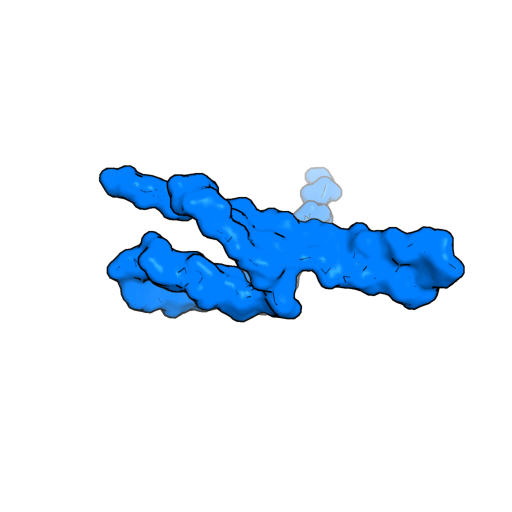A CA 1
ATOM 606 C C . GLN A 1 72 ? -5.951 17.256 -11.567 1.00 66.25 72 GLN A C 1
ATOM 608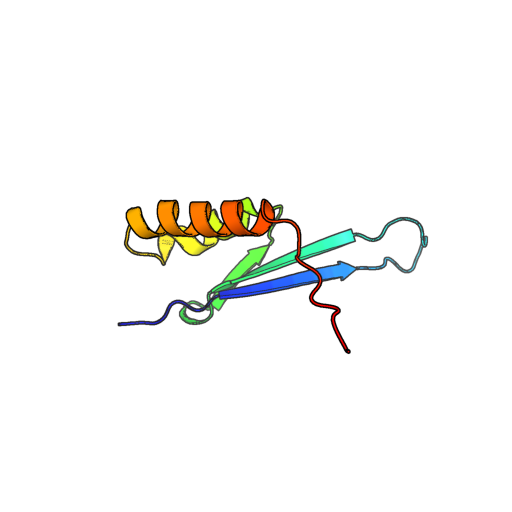 O O . GLN A 1 72 ? -4.899 16.802 -11.107 1.00 66.25 72 GLN A O 1
ATOM 613 N N . PRO A 1 73 ? -5.954 18.043 -12.663 1.00 57.34 73 PRO A N 1
ATOM 614 C CA . PRO A 1 73 ? -4.711 18.542 -13.228 1.00 57.34 73 PRO A CA 1
ATOM 615 C C . PRO A 1 73 ? -3.998 19.349 -12.143 1.00 57.34 73 PRO A C 1
ATOM 617 O O . PRO A 1 73 ? -4.613 20.192 -11.490 1.00 57.34 73 PRO A O 1
ATOM 620 N N . GLN A 1 74 ? -2.712 19.064 -11.929 1.00 58.84 74 GLN A N 1
ATOM 621 C CA . GLN A 1 74 ? -1.857 19.843 -11.038 1.00 58.84 74 GLN A CA 1
ATOM 622 C C . GLN A 1 74 ? -1.944 21.304 -11.492 1.00 58.84 74 GLN A C 1
ATOM 624 O O . GLN A 1 74 ? -1.342 21.674 -12.498 1.00 58.84 74 GLN A O 1
ATOM 629 N N . THR A 1 75 ? -2.720 22.141 -10.803 1.00 54.69 75 THR A N 1
ATOM 630 C CA . THR A 1 75 ? -2.673 23.583 -11.029 1.00 54.69 75 THR A CA 1
ATOM 631 C C . THR A 1 75 ? -1.306 24.035 -10.550 1.00 54.69 75 THR A C 1
ATOM 633 O O . THR A 1 75 ? -1.091 24.241 -9.356 1.00 54.69 75 THR A O 1
ATOM 636 N N . SER A 1 76 ? -0.354 24.112 -11.480 1.00 49.88 76 SER A N 1
ATOM 637 C CA . SER A 1 76 ? 0.929 24.761 -11.270 1.00 49.88 76 SER A CA 1
ATOM 638 C C . SER A 1 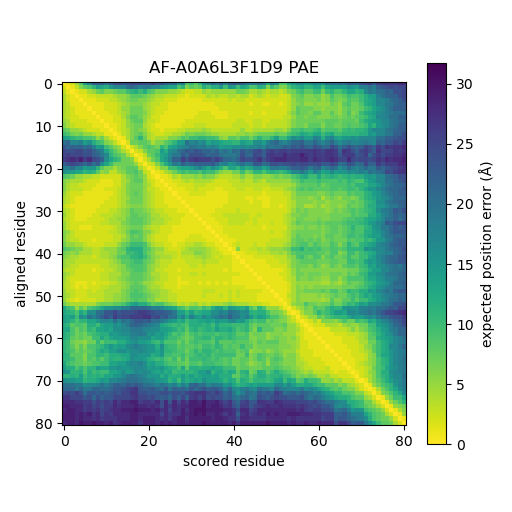76 ? 0.652 26.207 -10.876 1.00 49.88 76 SER A C 1
ATOM 640 O O . SER A 1 76 ? 0.365 27.052 -11.719 1.00 49.88 76 SER A O 1
ATOM 642 N N . GLY A 1 77 ? 0.701 26.483 -9.575 1.00 49.38 77 GLY A N 1
ATOM 643 C CA . GLY A 1 77 ? 0.763 27.836 -9.054 1.00 49.38 77 GLY A CA 1
ATOM 644 C C . GLY A 1 77 ? 2.102 28.439 -9.448 1.00 49.38 77 GLY A C 1
ATOM 645 O O . GLY A 1 77 ? 3.086 28.285 -8.733 1.00 49.38 77 GLY A O 1
ATOM 646 N N . ASN A 1 78 ? 2.135 29.095 -10.603 1.00 50.50 78 ASN A N 1
ATOM 647 C CA . ASN A 1 78 ? 3.194 30.016 -10.978 1.00 50.50 78 ASN A CA 1
ATOM 648 C C . ASN A 1 78 ? 2.532 31.338 -11.376 1.00 50.50 78 ASN A C 1
ATOM 650 O O . ASN A 1 78 ? 2.292 31.612 -12.546 1.00 50.50 78 ASN A O 1
ATOM 654 N N . SER A 1 79 ? 2.226 32.153 -10.372 1.00 45.94 79 SER A N 1
ATOM 655 C CA . SER A 1 79 ? 2.004 33.585 -10.556 1.00 45.94 79 SER A CA 1
ATOM 656 C C . SER A 1 79 ? 2.819 34.303 -9.492 1.00 45.94 79 SER A C 1
ATOM 658 O O . SER A 1 79 ? 2.365 34.538 -8.376 1.00 45.94 79 SER A O 1
ATOM 660 N N . LYS A 1 80 ? 4.081 34.561 -9.839 1.00 51.69 80 LYS A N 1
ATOM 661 C CA . LYS A 1 80 ? 4.760 35.773 -9.398 1.00 51.69 80 LYS A CA 1
ATOM 662 C C . LYS A 1 80 ? 4.338 36.866 -10.373 1.00 51.69 80 LYS A C 1
ATOM 664 O O . LYS A 1 80 ? 4.709 36.767 -11.538 1.00 51.69 80 LYS A O 1
ATOM 669 N N . GLU A 1 81 ? 3.619 37.861 -9.883 1.00 55.50 81 GLU A N 1
ATOM 670 C CA . GLU A 1 81 ? 3.711 39.252 -10.339 1.00 55.50 81 GLU A CA 1
ATOM 671 C C . GLU A 1 81 ? 3.735 40.145 -9.099 1.00 55.50 81 GLU A C 1
ATOM 673 O O . GLU A 1 81 ? 2.976 39.844 -8.147 1.00 55.50 81 GLU A O 1
#

Foldseek 3Di:
DDDWDKDKDWDWDQDPPDRPDIDIWIKMAGVVVRDIDTDPDPVVVCVVCVVVPPDPVVSVVVVVVVVVVVPDDPPPPDDDD

Secondary structure (DSSP, 8-state):
-----EEEEEEEEEPTT-TT-EEEEEEEEETTT--EEE-SSSHHHHHHHGGG---HHHHHHHHHHHHHHHHS---------

Nearest PDB structures (foldseek):
  7d8k-assembly1_A  TM=4.547E-01  e=1.255E+00  Arabidopsis thaliana
  1k32-assembly1_E  TM=6.149E-01  e=5.355E+00  Thermoplasma acidophilum

Solvent-accessible surface area (backbone atoms only — not comparable to full-atom values): 5286 Å² total; per-residue (Å²): 134,85,80,86,48,73,50,76,50,76,48,74,47,76,48,96,84,56,96,84,55,72,43,82,45,36,36,38,32,38,60,84,80,66,48,70,44,78,40,93,53,74,67,50,52,50,70,67,47,48,89,72,52,94,49,77,66,57,51,59,52,49,51,52,52,50,55,53,59,71,70,45,78,82,77,77,87,80,80,88,129

pLDDT: mean 79.09, std 14.51, range [45.94, 97.88]

Mean predicted aligned error: 10.3 Å

Sequence (81 aa):
MTEHIFIIRIWREHRDLDYTQSILRSVIQHVPSGKKSLLSDFDSILEFTLPYLQDSDDHARFRKQIDLRISQPQTSGNSKE